Protein AF-A0A0F9L087-F1 (afdb_monomer_lite)

Organism: NCBI:txid412755

Foldseek 3Di:
DVVQQVLVVLLCVLVVFPQDADPQPPDPPDDPPPCSVVPCHGFQGPPFGGWHDPDQQWIWDATPPPHGDTDIGGHSVVVSVVSNVVSVVD

Secondary structure (DSSP, 8-state):
-HHHHHHHHHHHHHHT--PPP------STT---TTGGGSS-SSEETTTEEEEEEETTEEEEEE-SSS-EEEEES-HHHHHHHHHHHHHT-

Radius of gyration: 13.6 Å; chains: 1; bounding box: 28×30×38 Å

Structure (mmCIF, N/CA/C/O backbone):
data_AF-A0A0F9L087-F1
#
_entry.id   AF-A0A0F9L087-F1
#
loop_
_atom_site.group_PDB
_atom_site.id
_atom_site.type_symbol
_atom_site.label_atom_id
_atom_site.label_alt_id
_atom_site.label_comp_id
_atom_site.label_asym_id
_atom_site.label_entity_id
_atom_site.label_seq_id
_atom_site.pdbx_PDB_ins_code
_atom_site.Cartn_x
_atom_site.Cartn_y
_atom_site.Cartn_z
_atom_site.occupancy
_atom_site.B_iso_or_equiv
_atom_site.auth_seq_id
_atom_site.auth_comp_id
_atom_site.auth_asym_id
_atom_site.auth_atom_id
_atom_site.pdbx_PDB_model_num
ATOM 1 N N . MET A 1 1 ? 12.525 -1.694 -9.668 1.00 46.00 1 MET A N 1
ATOM 2 C CA . MET A 1 1 ? 12.166 -3.021 -9.130 1.00 46.00 1 MET A CA 1
ATOM 3 C C . MET A 1 1 ? 12.450 -3.083 -7.633 1.00 46.00 1 MET A C 1
ATOM 5 O O . MET A 1 1 ? 11.545 -3.447 -6.907 1.00 46.00 1 MET A O 1
ATOM 9 N N . GLU A 1 2 ? 13.611 -2.608 -7.166 1.00 52.34 2 GLU A N 1
ATOM 10 C CA . GLU A 1 2 ? 13.945 -2.463 -5.729 1.00 52.34 2 GLU A CA 1
ATOM 11 C C . GLU A 1 2 ? 13.064 -1.425 -4.993 1.00 52.34 2 GLU A C 1
ATOM 13 O O . GLU A 1 2 ? 12.490 -1.707 -3.949 1.00 52.34 2 GLU A O 1
ATOM 18 N N . LYS A 1 3 ? 12.810 -0.265 -5.620 1.00 67.19 3 LYS A N 1
ATOM 19 C CA . LYS A 1 3 ? 12.006 0.840 -5.043 1.00 67.19 3 LYS A CA 1
ATOM 20 C C . LYS A 1 3 ? 10.526 0.533 -4.767 1.00 67.19 3 LYS A C 1
ATOM 22 O O . LYS A 1 3 ? 9.827 1.363 -4.187 1.00 67.19 3 LYS A O 1
ATOM 27 N N . ASP A 1 4 ? 9.991 -0.564 -5.294 1.00 74.81 4 ASP A N 1
ATOM 28 C CA . ASP A 1 4 ? 8.591 -0.947 -5.054 1.00 74.81 4 ASP A CA 1
ATOM 29 C C . ASP A 1 4 ? 8.482 -1.893 -3.858 1.00 74.81 4 ASP A C 1
ATOM 31 O O . ASP A 1 4 ? 7.512 -1.826 -3.109 1.00 74.81 4 ASP A O 1
ATOM 35 N N . GLU A 1 5 ? 9.487 -2.745 -3.657 1.00 80.31 5 GLU A N 1
ATOM 36 C CA . GLU A 1 5 ? 9.560 -3.678 -2.535 1.00 80.31 5 GLU A CA 1
ATOM 37 C C . GLU A 1 5 ? 9.648 -2.941 -1.199 1.00 80.31 5 GLU A C 1
ATOM 39 O O . GLU A 1 5 ? 8.848 -3.200 -0.299 1.00 80.31 5 GLU A O 1
ATOM 44 N N . GLU A 1 6 ? 10.554 -1.966 -1.105 1.00 84.69 6 GLU A N 1
ATOM 45 C CA . GLU A 1 6 ? 10.696 -1.102 0.070 1.00 84.69 6 GLU A CA 1
ATOM 46 C C . GLU A 1 6 ? 9.384 -0.375 0.380 1.00 84.69 6 GLU A C 1
ATOM 48 O O . GLU A 1 6 ? 8.905 -0.405 1.511 1.00 84.69 6 GLU A O 1
ATOM 53 N N . PHE A 1 7 ? 8.737 0.179 -0.649 1.00 87.31 7 PHE A N 1
ATOM 54 C CA . PHE A 1 7 ? 7.456 0.867 -0.515 1.00 87.31 7 PHE A CA 1
ATOM 55 C C . PHE A 1 7 ? 6.350 -0.042 0.039 1.00 87.31 7 PHE A C 1
ATOM 57 O O . PHE A 1 7 ? 5.637 0.341 0.969 1.00 87.31 7 PHE A O 1
ATOM 64 N N . TYR A 1 8 ? 6.194 -1.253 -0.505 1.00 86.94 8 TYR A N 1
ATOM 65 C CA . TYR A 1 8 ? 5.183 -2.188 -0.009 1.00 86.94 8 TYR A CA 1
ATOM 66 C C . TYR A 1 8 ? 5.498 -2.674 1.409 1.00 86.94 8 TYR A C 1
ATOM 68 O O . TYR A 1 8 ? 4.581 -2.780 2.223 1.00 86.94 8 TYR A O 1
ATOM 76 N N . SER A 1 9 ? 6.778 -2.893 1.726 1.00 86.94 9 SER A N 1
ATOM 77 C CA . SER A 1 9 ? 7.242 -3.244 3.072 1.00 86.94 9 SER A CA 1
ATOM 78 C C . SER A 1 9 ? 6.933 -2.140 4.087 1.00 86.94 9 SER A C 1
ATOM 80 O O . SER A 1 9 ? 6.430 -2.415 5.176 1.00 86.94 9 SER A O 1
ATOM 82 N N . GLU A 1 10 ? 7.148 -0.875 3.730 1.00 90.00 10 GLU A N 1
ATOM 83 C CA . GLU A 1 10 ? 6.781 0.257 4.584 1.00 90.00 10 GLU A CA 1
ATOM 84 C C . GLU A 1 10 ? 5.270 0.372 4.779 1.00 90.00 10 GLU A C 1
ATOM 86 O O . GLU A 1 10 ? 4.811 0.503 5.915 1.00 90.00 10 GLU A O 1
ATOM 91 N N . CYS A 1 11 ? 4.481 0.231 3.709 1.00 89.69 11 CYS A N 1
ATOM 92 C CA . CYS A 1 11 ? 3.023 0.180 3.819 1.00 89.69 11 CYS A CA 1
ATOM 93 C C . CYS A 1 11 ? 2.572 -0.954 4.757 1.00 89.69 11 CYS A C 1
ATOM 95 O O . CYS A 1 11 ? 1.671 -0.759 5.571 1.00 89.69 11 CYS A O 1
ATOM 97 N N . ALA A 1 12 ? 3.216 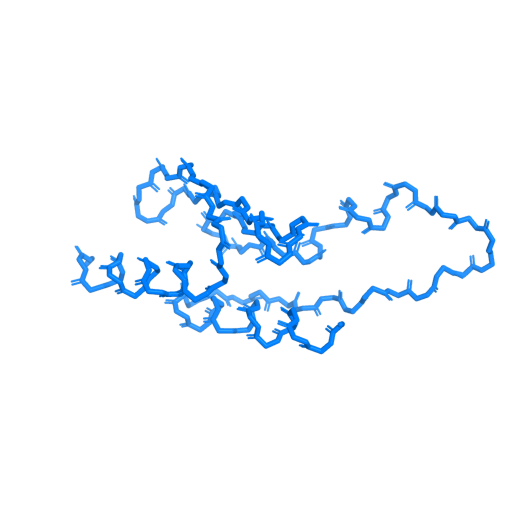-2.124 4.682 1.00 88.69 12 ALA A N 1
ATOM 98 C CA . ALA A 1 12 ? 2.905 -3.281 5.518 1.00 88.69 12 ALA A CA 1
ATOM 99 C C . ALA A 1 12 ? 3.210 -3.012 6.996 1.00 88.69 12 ALA A C 1
ATOM 101 O O . ALA A 1 12 ? 2.390 -3.334 7.853 1.00 88.69 12 ALA A O 1
ATOM 102 N N . LYS A 1 13 ? 4.344 -2.362 7.290 1.00 89.38 13 LYS A N 1
ATOM 103 C CA . LYS A 1 13 ? 4.721 -1.937 8.649 1.00 89.38 13 LYS A CA 1
ATOM 104 C C . LYS A 1 13 ? 3.738 -0.923 9.228 1.00 89.38 13 LYS A C 1
ATOM 106 O O . LYS A 1 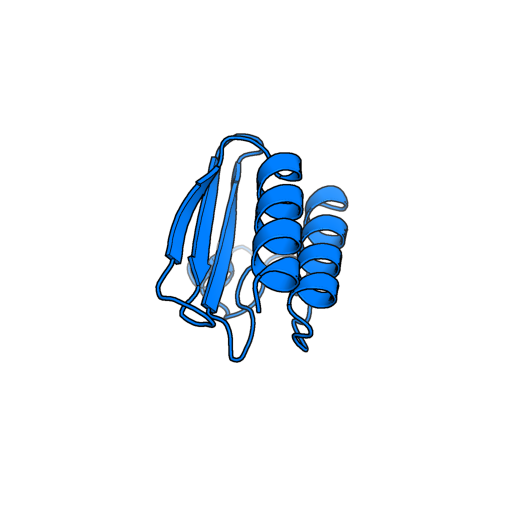13 ? 3.389 -1.020 10.405 1.00 89.38 13 LYS A O 1
ATOM 111 N N . ILE A 1 14 ? 3.289 0.039 8.418 1.00 89.31 14 ILE A N 1
ATOM 112 C CA . ILE A 1 14 ? 2.327 1.052 8.866 1.00 89.31 14 ILE A CA 1
ATOM 113 C C . ILE A 1 14 ? 0.970 0.402 9.134 1.00 89.31 14 ILE A C 1
ATOM 115 O O . ILE A 1 14 ? 0.412 0.623 10.201 1.00 89.31 14 ILE A O 1
ATOM 119 N N . LEU A 1 15 ? 0.483 -0.451 8.231 1.00 86.44 15 LEU A N 1
ATOM 120 C CA . LEU A 1 15 ? -0.799 -1.142 8.390 1.00 86.44 15 LEU A CA 1
ATOM 121 C C . LEU A 1 15 ? -0.748 -2.306 9.398 1.00 86.44 15 LEU A C 1
ATOM 123 O O . LEU A 1 15 ? -1.788 -2.805 9.797 1.00 86.44 15 LEU A O 1
ATOM 127 N N . GLY A 1 16 ? 0.431 -2.780 9.810 1.00 84.75 16 GLY A N 1
ATOM 128 C CA . GLY A 1 16 ? 0.543 -3.988 10.641 1.00 84.75 16 GLY A CA 1
ATOM 129 C C . GLY A 1 16 ? 0.072 -5.256 9.914 1.00 84.75 16 GLY A C 1
ATOM 130 O O . GLY A 1 16 ? -0.507 -6.149 10.524 1.00 84.75 16 GLY A O 1
ATOM 131 N N . SER A 1 17 ? 0.275 -5.318 8.596 1.00 83.00 17 SER A N 1
ATOM 132 C CA . SER A 1 17 ? -0.175 -6.416 7.736 1.00 83.00 17 SER A CA 1
ATOM 133 C C . SER A 1 17 ? 0.973 -7.375 7.417 1.00 83.00 17 SER A C 1
ATOM 135 O O . SER A 1 17 ? 2.055 -6.935 7.044 1.00 83.00 17 SER A O 1
ATOM 137 N N . ASP A 1 18 ? 0.691 -8.682 7.368 1.00 77.19 18 ASP A N 1
ATOM 138 C CA . ASP A 1 18 ? 1.631 -9.735 6.923 1.00 77.19 18 ASP A CA 1
ATOM 139 C C . ASP A 1 18 ? 1.824 -9.772 5.393 1.00 77.19 18 ASP A C 1
ATOM 141 O O . ASP A 1 18 ? 1.893 -10.833 4.762 1.00 77.19 18 ASP A O 1
ATOM 145 N N . GLN A 1 19 ? 1.835 -8.607 4.744 1.00 79.19 19 GLN A N 1
ATOM 146 C CA . GLN A 1 19 ? 1.974 -8.544 3.297 1.00 79.19 19 GLN A CA 1
ATOM 147 C C . GLN A 1 19 ? 3.354 -9.076 2.893 1.00 79.19 19 GLN A C 1
ATOM 149 O O . GLN A 1 19 ? 4.387 -8.554 3.297 1.00 79.19 19 GLN A O 1
ATOM 154 N N . LYS A 1 20 ? 3.364 -10.129 2.071 1.00 70.06 20 LYS A N 1
ATOM 155 C CA . LYS A 1 20 ? 4.588 -10.677 1.481 1.00 70.06 20 L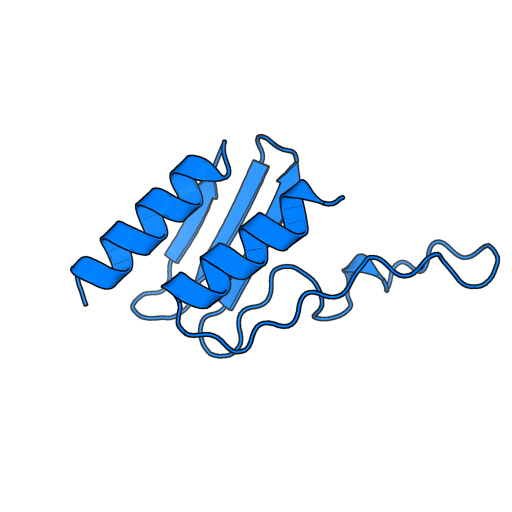YS A CA 1
ATOM 156 C C . LYS A 1 20 ? 4.788 -10.068 0.104 1.00 70.06 20 LYS A C 1
ATOM 158 O O . LYS A 1 20 ? 3.931 -10.233 -0.771 1.00 70.06 20 LYS A O 1
ATOM 163 N N . PHE A 1 21 ? 5.899 -9.358 -0.084 1.00 70.38 21 PHE A N 1
ATOM 164 C CA . PHE A 1 21 ? 6.322 -8.936 -1.413 1.00 70.38 21 PHE A CA 1
ATOM 165 C C . PHE A 1 21 ? 6.586 -10.178 -2.264 1.00 70.38 21 PHE A C 1
ATOM 167 O O . PHE A 1 21 ? 7.260 -11.112 -1.828 1.00 70.38 21 PHE A O 1
ATOM 174 N N . ILE A 1 22 ? 6.006 -10.210 -3.461 1.00 67.12 22 ILE A N 1
ATOM 175 C CA . ILE A 1 22 ? 6.240 -11.289 -4.413 1.00 67.12 22 ILE A CA 1
ATOM 176 C C . ILE A 1 22 ? 7.056 -10.667 -5.543 1.00 67.12 22 ILE A C 1
ATOM 178 O O . ILE A 1 22 ? 6.484 -9.940 -6.363 1.00 67.12 22 ILE A O 1
ATOM 182 N N . PRO A 1 23 ? 8.381 -10.906 -5.606 1.00 62.06 23 PRO A N 1
ATOM 183 C CA . PRO A 1 23 ? 9.181 -10.390 -6.704 1.00 62.06 23 PRO A CA 1
ATOM 184 C C . PRO A 1 23 ? 8.569 -10.888 -8.008 1.00 62.06 23 PRO A C 1
ATOM 186 O O . PRO A 1 23 ? 8.110 -12.028 -8.093 1.00 62.06 23 PRO A O 1
ATOM 189 N N . ASN A 1 24 ? 8.503 -10.016 -9.014 1.00 57.22 24 ASN A N 1
ATOM 190 C CA . ASN A 1 24 ? 7.934 -10.367 -10.309 1.00 57.22 24 ASN A CA 1
ATOM 191 C C . ASN A 1 24 ? 8.770 -11.512 -10.902 1.00 57.22 24 ASN A C 1
ATOM 193 O O . ASN A 1 24 ? 9.855 -11.278 -11.432 1.00 57.22 24 ASN A O 1
ATOM 197 N N . ILE A 1 25 ? 8.304 -12.752 -10.736 1.00 54.78 25 ILE A N 1
ATOM 198 C CA . ILE A 1 25 ? 9.046 -13.940 -11.148 1.00 54.78 25 ILE A CA 1
ATOM 199 C C . ILE A 1 25 ? 9.205 -13.858 -12.671 1.00 54.78 25 ILE A C 1
ATOM 201 O O . ILE A 1 25 ? 8.194 -13.736 -13.378 1.00 54.78 25 ILE A O 1
ATOM 205 N N . PRO A 1 26 ? 10.439 -13.916 -13.209 1.00 45.88 26 PRO A N 1
ATOM 206 C CA . PRO A 1 26 ? 10.647 -13.963 -14.642 1.00 45.88 26 PRO A CA 1
ATOM 207 C C . PRO A 1 26 ? 9.861 -15.132 -15.224 1.00 45.88 26 PRO A C 1
ATOM 209 O O . PRO A 1 26 ? 9.996 -16.280 -14.803 1.00 45.88 26 PRO A O 1
ATOM 212 N N . LYS A 1 27 ? 9.004 -14.800 -16.189 1.00 50.22 27 LYS A N 1
ATOM 213 C CA . LYS A 1 27 ? 8.170 -15.710 -16.975 1.00 50.22 27 LYS A CA 1
ATOM 214 C C . LYS A 1 27 ? 8.955 -16.981 -17.301 1.00 50.22 27 LYS A C 1
ATOM 216 O O . LYS A 1 27 ? 9.887 -16.932 -18.102 1.00 50.22 27 LYS A O 1
ATOM 221 N N . ALA A 1 28 ? 8.557 -18.122 -16.747 1.00 42.69 28 ALA A N 1
ATOM 222 C CA . ALA A 1 28 ? 9.019 -19.402 -17.260 1.00 42.69 28 ALA A CA 1
ATOM 223 C C . ALA A 1 28 ? 8.602 -19.485 -18.744 1.00 42.69 28 ALA A C 1
ATOM 225 O O . ALA A 1 28 ? 7.421 -19.602 -19.058 1.00 42.69 28 ALA A O 1
ATOM 226 N N . ARG A 1 29 ? 9.578 -19.310 -19.647 1.00 45.91 29 ARG A N 1
ATOM 227 C CA . ARG A 1 29 ? 9.500 -19.433 -21.116 1.00 45.91 29 ARG A CA 1
ATOM 228 C C . ARG A 1 29 ? 8.280 -18.773 -21.785 1.00 45.91 29 ARG A C 1
ATOM 230 O O . ARG A 1 29 ? 7.249 -19.391 -22.031 1.00 45.91 29 ARG A O 1
ATOM 237 N N . GLY A 1 30 ? 8.448 -17.517 -22.198 1.00 47.47 30 GLY A N 1
ATOM 238 C CA . GLY A 1 30 ? 7.769 -16.967 -23.385 1.00 47.47 30 GLY A CA 1
ATOM 239 C C . GLY A 1 30 ? 6.287 -16.604 -23.266 1.00 47.47 30 GLY A C 1
ATOM 240 O O . GLY A 1 30 ? 5.763 -15.940 -24.155 1.00 47.47 30 GLY A O 1
ATOM 241 N N . ARG A 1 31 ? 5.592 -16.940 -22.176 1.00 48.41 31 ARG A N 1
ATOM 242 C CA . ARG A 1 31 ? 4.234 -16.434 -21.948 1.00 48.41 31 ARG A CA 1
ATOM 243 C C . ARG A 1 31 ? 4.290 -15.272 -20.974 1.00 48.41 31 ARG A C 1
ATOM 245 O O . ARG A 1 31 ? 4.549 -15.446 -19.788 1.00 48.41 31 ARG A O 1
ATOM 252 N N . SER A 1 32 ? 4.010 -14.071 -21.481 1.00 49.47 32 SER A N 1
ATOM 253 C CA . SER A 1 32 ? 3.491 -12.969 -20.668 1.00 49.47 32 SER A CA 1
ATOM 254 C C . SER A 1 32 ? 2.178 -13.459 -20.061 1.00 49.47 32 SER A C 1
ATOM 256 O O . SER A 1 32 ? 1.103 -13.277 -20.630 1.00 49.47 32 SER A O 1
ATOM 258 N N . GLY A 1 33 ? 2.269 -14.216 -18.969 1.00 47.75 33 GLY A N 1
ATOM 259 C CA . GLY A 1 33 ? 1.111 -14.736 -18.281 1.00 47.75 33 GLY A CA 1
ATOM 260 C C . GLY A 1 33 ? 0.317 -13.531 -17.833 1.00 47.75 33 GLY A C 1
ATOM 261 O O . GLY A 1 33 ? 0.718 -12.845 -16.899 1.00 47.75 33 GLY A O 1
ATOM 262 N N . ARG A 1 34 ? -0.826 -13.288 -18.482 1.00 49.56 34 ARG A N 1
ATOM 263 C CA . ARG A 1 34 ? -1.811 -12.279 -18.067 1.00 49.56 34 ARG A CA 1
ATOM 264 C C . ARG A 1 34 ? -2.199 -12.431 -16.579 1.00 49.56 34 ARG A C 1
ATOM 266 O O . ARG A 1 34 ? -2.872 -11.570 -16.030 1.00 49.56 34 ARG A O 1
ATOM 273 N N . TRP A 1 35 ? -1.804 -13.537 -15.953 1.00 46.62 35 TRP A N 1
ATOM 274 C CA . TRP A 1 35 ? -2.041 -13.934 -14.575 1.00 46.62 35 TRP A CA 1
ATOM 275 C C . TRP A 1 35 ? -0.940 -13.538 -13.584 1.00 46.62 35 TRP A C 1
ATOM 277 O O . TRP A 1 35 ? -1.230 -13.505 -12.399 1.00 46.62 35 TRP A O 1
ATOM 287 N N . GLY A 1 36 ? 0.280 -13.202 -14.023 1.00 47.88 36 GLY A N 1
ATOM 288 C CA . GLY A 1 36 ? 1.358 -12.740 -13.130 1.00 47.88 36 GLY A CA 1
ATOM 289 C C . GLY A 1 36 ? 0.982 -11.478 -12.335 1.00 47.88 36 GLY A C 1
ATOM 290 O O . GLY A 1 36 ? 1.050 -11.509 -11.113 1.00 47.88 36 GLY A O 1
ATOM 291 N N . PRO A 1 37 ? 0.435 -10.429 -12.985 1.00 50.59 37 PRO A N 1
ATOM 292 C CA . PRO A 1 37 ? -0.105 -9.248 -12.300 1.00 50.59 37 PRO A CA 1
ATOM 293 C C . PRO A 1 37 ? -1.460 -9.489 -11.608 1.00 50.59 37 PRO A C 1
ATOM 295 O O . PRO A 1 37 ? -2.013 -8.575 -11.005 1.00 50.59 37 PRO A O 1
ATOM 298 N N . ARG A 1 38 ? -2.049 -10.686 -11.763 1.00 51.59 38 ARG A N 1
ATOM 299 C CA . ARG A 1 38 ? -3.314 -11.093 -11.123 1.00 51.59 38 ARG A CA 1
ATOM 300 C C . ARG A 1 38 ? -3.107 -12.068 -9.968 1.00 51.59 38 ARG A C 1
ATOM 302 O O . ARG A 1 38 ? -4.083 -12.417 -9.307 1.00 51.59 38 ARG A O 1
ATOM 309 N N . GLN A 1 39 ? -1.875 -12.516 -9.721 1.00 53.91 39 GLN A N 1
ATOM 310 C CA . GLN A 1 39 ? -1.546 -13.133 -8.446 1.00 53.91 39 GLN A CA 1
ATOM 311 C C . GLN A 1 39 ? -1.842 -12.100 -7.352 1.00 53.91 39 GLN A C 1
ATOM 313 O O . GLN A 1 39 ? -1.645 -10.907 -7.582 1.00 53.91 39 GLN A O 1
ATOM 318 N N . PRO A 1 40 ? -2.282 -12.506 -6.154 1.00 54.34 40 PRO A N 1
ATOM 319 C CA . PRO A 1 40 ? -2.471 -11.587 -5.028 1.00 54.34 40 PRO A CA 1
ATOM 320 C C . PRO A 1 40 ? -1.155 -10.929 -4.544 1.00 54.34 40 PRO A C 1
ATOM 322 O O . PRO A 1 40 ? -1.137 -10.322 -3.478 1.00 54.34 40 PRO A O 1
ATOM 325 N N . GLY A 1 41 ? -0.067 -11.057 -5.311 1.00 58.94 41 GLY A N 1
ATOM 326 C CA . GLY A 1 41 ? 1.270 -10.559 -5.042 1.00 58.94 41 GLY A CA 1
ATOM 327 C C . GLY A 1 41 ? 1.510 -9.184 -5.638 1.00 58.94 41 GLY A C 1
ATOM 328 O O . GLY A 1 41 ? 1.409 -9.001 -6.849 1.00 58.94 41 GLY A O 1
ATOM 329 N N . ASN A 1 42 ? 1.907 -8.285 -4.740 1.00 67.88 42 ASN A N 1
ATOM 330 C CA . ASN A 1 42 ? 2.187 -6.857 -4.889 1.00 67.88 42 ASN A CA 1
ATOM 331 C C . ASN A 1 42 ? 0.936 -5.991 -4.809 1.00 67.88 42 ASN A C 1
ATOM 333 O O . ASN A 1 42 ? 0.123 -5.894 -5.728 1.00 67.88 42 ASN A O 1
ATOM 337 N N . GLY A 1 43 ? 0.796 -5.366 -3.643 1.00 7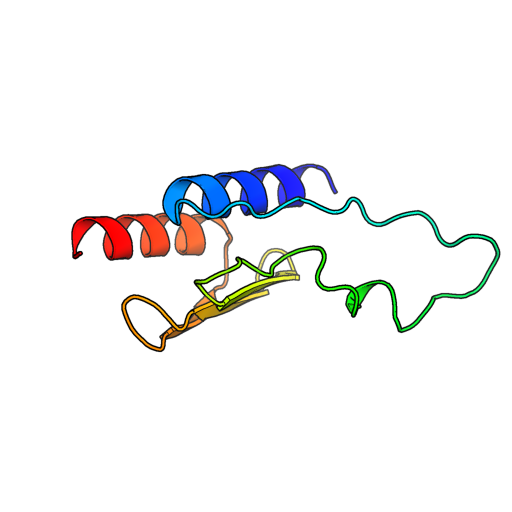5.06 43 GLY A N 1
ATOM 338 C CA . GLY A 1 43 ? -0.250 -4.400 -3.403 1.00 75.06 43 GLY A CA 1
ATOM 339 C C . GLY A 1 43 ? -1.548 -4.942 -2.836 1.00 75.06 43 GLY A C 1
ATOM 340 O O . GLY A 1 43 ? -2.549 -4.243 -2.900 1.00 75.06 43 GLY A O 1
ATOM 341 N N . ARG A 1 44 ? -1.582 -6.161 -2.291 1.00 85.81 44 ARG A N 1
ATOM 342 C CA . ARG A 1 44 ? -2.700 -6.643 -1.470 1.00 85.81 44 ARG A CA 1
ATOM 343 C C . ARG A 1 44 ? -2.240 -6.776 -0.026 1.00 85.81 44 ARG A C 1
ATOM 345 O O . ARG A 1 44 ? -1.272 -7.477 0.237 1.00 85.81 44 ARG A O 1
ATOM 352 N N . PHE A 1 45 ? -2.961 -6.130 0.879 1.00 86.31 45 PHE A N 1
ATOM 353 C CA . PHE A 1 45 ? -2.700 -6.099 2.313 1.00 86.31 45 PHE A CA 1
ATOM 354 C C . PHE A 1 45 ? -3.816 -6.886 3.006 1.00 86.31 45 PHE A C 1
ATOM 356 O O . PHE A 1 45 ? -4.953 -6.401 3.060 1.00 86.31 45 PHE A O 1
ATOM 363 N N . PRO A 1 46 ? -3.558 -8.139 3.433 1.00 84.00 46 PRO A N 1
ATOM 364 C CA . PRO A 1 46 ? -4.544 -8.960 4.130 1.00 84.00 46 PRO A CA 1
ATOM 365 C C . PRO A 1 46 ? -5.229 -8.204 5.272 1.00 84.00 46 PRO A C 1
ATOM 367 O O . PRO A 1 46 ? -4.572 -7.554 6.071 1.00 84.00 46 PRO A O 1
ATOM 370 N N . GLY A 1 47 ? -6.561 -8.259 5.330 1.00 84.44 47 GLY A N 1
ATOM 371 C CA . GLY A 1 47 ? -7.350 -7.558 6.352 1.00 84.44 47 GLY A CA 1
ATOM 372 C C . GLY A 1 47 ? -7.592 -6.066 6.095 1.00 84.44 47 GLY A C 1
ATOM 373 O O . GLY A 1 47 ? -8.557 -5.538 6.640 1.00 84.44 47 GLY A O 1
ATOM 374 N N . PHE A 1 48 ? -6.806 -5.424 5.221 1.00 87.50 48 PHE A N 1
ATOM 375 C CA . PHE A 1 48 ? -6.897 -3.987 4.940 1.00 87.50 48 PHE A CA 1
ATOM 376 C C . PHE A 1 48 ? -7.405 -3.670 3.539 1.00 87.50 48 PHE A C 1
ATOM 378 O O . PHE A 1 48 ? -8.265 -2.816 3.405 1.00 87.50 48 PHE A O 1
ATOM 385 N N . GLY A 1 49 ? -6.930 -4.340 2.486 1.00 88.69 49 GLY A N 1
ATOM 386 C CA . GLY A 1 49 ? -7.350 -4.040 1.112 1.00 88.69 49 GLY A CA 1
ATOM 387 C C . GLY A 1 49 ? -6.211 -4.132 0.103 1.00 88.69 49 GLY A C 1
ATOM 388 O O . GLY A 1 49 ? -5.461 -5.110 0.090 1.00 88.69 49 GLY A O 1
ATOM 389 N N . THR A 1 50 ? -6.096 -3.142 -0.783 1.00 89.88 50 THR A N 1
ATOM 390 C CA . THR A 1 50 ? -5.065 -3.090 -1.824 1.00 89.88 50 THR A CA 1
ATOM 391 C C . THR A 1 50 ? -4.449 -1.702 -2.008 1.00 89.88 50 THR A C 1
ATOM 393 O O . THR A 1 50 ? -5.163 -0.709 -2.025 1.00 89.88 50 THR A O 1
ATOM 396 N N . ILE A 1 51 ? -3.137 -1.643 -2.238 1.00 89.44 51 ILE A N 1
ATOM 397 C CA . ILE A 1 51 ? -2.387 -0.457 -2.675 1.00 89.44 51 ILE A CA 1
ATOM 398 C C . ILE A 1 51 ? -1.585 -0.872 -3.906 1.00 89.44 51 ILE A C 1
ATOM 400 O O . ILE A 1 51 ? -0.692 -1.690 -3.782 1.00 89.44 51 ILE A O 1
ATOM 404 N N . ARG A 1 52 ? -1.886 -0.369 -5.099 1.00 87.19 52 ARG A N 1
ATOM 405 C CA . ARG A 1 52 ? -1.253 -0.784 -6.359 1.00 87.19 52 ARG A CA 1
ATOM 406 C C . ARG A 1 52 ? -0.499 0.373 -6.991 1.00 87.19 52 ARG A C 1
ATOM 408 O O . ARG A 1 52 ? -1.098 1.397 -7.304 1.00 87.19 52 ARG A O 1
ATOM 415 N N . VAL A 1 53 ? 0.791 0.178 -7.235 1.00 85.31 53 VAL A N 1
ATOM 416 C CA . VAL A 1 53 ? 1.619 1.110 -8.010 1.00 85.31 53 VAL A CA 1
ATOM 417 C C . VAL A 1 53 ? 1.487 0.766 -9.496 1.00 85.31 53 VAL A C 1
ATOM 419 O O . VAL A 1 53 ? 1.891 -0.316 -9.918 1.00 85.31 53 VAL A O 1
ATOM 422 N N . PHE A 1 54 ? 0.905 1.669 -10.286 1.00 82.50 54 PHE A N 1
ATOM 423 C CA . PHE A 1 54 ? 0.833 1.544 -11.748 1.00 82.50 54 PHE A CA 1
ATOM 424 C C . PHE A 1 54 ? 1.979 2.289 -12.439 1.00 82.50 54 PHE A C 1
ATOM 426 O O . PHE A 1 54 ? 2.497 1.826 -13.453 1.00 82.50 54 PHE A O 1
ATOM 433 N N . SER A 1 55 ? 2.374 3.436 -11.887 1.00 81.62 55 SER A N 1
ATOM 434 C CA . SER A 1 55 ? 3.566 4.195 -12.268 1.00 81.62 55 SER A CA 1
ATOM 435 C C . SER A 1 55 ? 4.062 5.007 -11.069 1.00 81.62 55 SER A C 1
ATOM 437 O O . SER A 1 55 ? 3.349 5.133 -10.072 1.00 81.62 55 SER A O 1
ATOM 439 N N . ASP A 1 56 ? 5.250 5.607 -11.169 1.00 82.06 56 ASP A N 1
ATOM 440 C CA . ASP A 1 56 ? 5.804 6.462 -10.104 1.00 82.06 56 ASP A CA 1
ATOM 441 C C . ASP A 1 56 ? 4.880 7.631 -9.723 1.00 82.06 56 ASP A C 1
ATOM 443 O O . ASP A 1 56 ? 4.948 8.128 -8.602 1.00 82.06 56 ASP A O 1
ATOM 447 N N . ARG A 1 57 ? 3.995 8.040 -10.644 1.00 87.69 57 ARG A N 1
ATOM 448 C CA . ARG A 1 57 ? 3.009 9.111 -10.452 1.00 87.69 57 ARG A CA 1
ATOM 449 C C . ARG A 1 57 ? 1.561 8.631 -10.437 1.00 87.69 57 ARG A C 1
ATOM 451 O O . ARG A 1 57 ? 0.643 9.427 -10.612 1.00 87.69 57 ARG A O 1
ATOM 458 N N . HIS A 1 58 ? 1.340 7.329 -10.309 1.00 86.50 58 HIS A N 1
ATOM 459 C CA . HIS A 1 58 ? -0.003 6.775 -10.313 1.00 86.50 58 HIS A CA 1
ATOM 460 C C . HIS A 1 58 ? -0.075 5.557 -9.401 1.00 86.50 58 HIS A C 1
ATOM 462 O O . HIS A 1 58 ? 0.234 4.428 -9.796 1.00 86.50 58 HIS A O 1
ATOM 468 N N . ILE A 1 59 ? -0.494 5.801 -8.163 1.00 90.56 59 ILE A N 1
ATOM 469 C CA . ILE A 1 59 ? -0.730 4.771 -7.156 1.00 90.56 59 ILE A CA 1
ATOM 470 C C . ILE A 1 59 ? -2.215 4.762 -6.810 1.00 90.56 59 ILE A C 1
ATOM 472 O O . ILE A 1 59 ? -2.788 5.796 -6.485 1.00 90.56 59 ILE A O 1
ATOM 476 N N . HIS A 1 60 ? -2.845 3.594 -6.868 1.00 90.69 60 HIS A N 1
ATOM 477 C CA . HIS A 1 60 ? -4.221 3.393 -6.425 1.00 90.69 60 HIS A CA 1
ATOM 478 C C . HIS A 1 60 ? -4.240 2.755 -5.045 1.00 90.69 60 HIS A C 1
ATOM 480 O O . HIS A 1 60 ? -3.641 1.706 -4.840 1.00 90.69 60 HIS A O 1
ATOM 486 N N . MET A 1 61 ? -4.993 3.338 -4.128 1.00 90.94 61 MET A N 1
ATOM 487 C CA . MET A 1 61 ? -5.262 2.808 -2.802 1.00 90.94 61 MET A CA 1
ATOM 488 C C . MET A 1 61 ? -6.755 2.509 -2.682 1.00 90.94 61 MET A C 1
ATOM 490 O O . MET A 1 61 ? -7.591 3.346 -3.007 1.00 90.94 61 MET A O 1
ATOM 494 N N . ALA A 1 62 ? -7.074 1.309 -2.218 1.00 91.00 62 ALA A N 1
ATOM 495 C CA . ALA A 1 62 ? -8.412 0.873 -1.857 1.00 91.00 62 ALA A CA 1
ATOM 496 C C . ALA A 1 62 ? -8.306 0.085 -0.546 1.00 91.00 62 ALA A C 1
ATOM 498 O O . ALA A 1 62 ? -7.956 -1.098 -0.566 1.00 91.00 62 ALA A O 1
ATOM 499 N N . LEU A 1 63 ? -8.530 0.756 0.580 1.00 91.06 63 LEU A N 1
ATOM 500 C CA . LEU A 1 63 ? -8.555 0.170 1.917 1.00 91.06 63 LEU A CA 1
ATOM 501 C C . LEU A 1 63 ? -10.003 0.042 2.392 1.00 91.06 63 LEU A C 1
ATOM 503 O O . LEU A 1 63 ? -10.847 0.863 2.056 1.00 91.06 63 LEU A O 1
ATOM 507 N N . ASN A 1 64 ? -10.269 -0.992 3.177 1.00 88.19 64 ASN A N 1
ATOM 508 C CA . ASN A 1 64 ? -11.567 -1.317 3.756 1.00 88.19 64 ASN A CA 1
ATOM 509 C C . ASN A 1 64 ? -11.571 -1.144 5.288 1.00 88.19 64 ASN A C 1
ATOM 511 O O . ASN A 1 64 ? -12.601 -1.365 5.920 1.00 88.19 64 ASN A O 1
ATOM 515 N N . LYS A 1 65 ? -10.411 -0.851 5.892 1.00 81.19 65 LYS A N 1
ATOM 516 C CA . LYS A 1 65 ? -10.217 -0.620 7.330 1.00 81.19 65 LYS A CA 1
ATOM 517 C C . LYS A 1 65 ? -9.168 0.480 7.543 1.00 81.19 65 LYS A C 1
ATOM 519 O O . LYS A 1 65 ? -8.185 0.470 6.792 1.00 81.19 65 LYS A O 1
ATOM 524 N N . PRO A 1 66 ? -9.340 1.376 8.534 1.00 72.50 66 PRO A N 1
ATOM 525 C CA . PRO A 1 66 ? -10.489 1.507 9.445 1.00 72.50 66 PRO A CA 1
ATOM 526 C C . PRO A 1 66 ? -11.772 1.980 8.743 1.00 72.50 66 PRO A C 1
ATOM 528 O O . PRO A 1 66 ? -12.865 1.580 9.132 1.00 72.50 66 PRO A O 1
ATOM 531 N N . GLU A 1 67 ? -11.640 2.722 7.642 1.00 79.88 67 GLU A N 1
ATOM 532 C CA . GLU A 1 67 ? -12.745 3.166 6.789 1.00 79.88 67 GLU A CA 1
ATOM 533 C C . GLU A 1 67 ? -12.579 2.667 5.345 1.00 79.88 67 GLU A C 1
ATOM 535 O O . GLU A 1 67 ? -11.486 2.283 4.915 1.00 79.88 67 GLU A O 1
ATOM 540 N N . ASN A 1 68 ? -13.672 2.689 4.574 1.00 85.69 68 ASN A N 1
ATOM 541 C CA . ASN A 1 68 ? -13.639 2.410 3.139 1.00 85.69 68 ASN A CA 1
ATOM 542 C C . ASN A 1 68 ? -13.022 3.598 2.388 1.00 85.69 68 ASN A C 1
ATOM 544 O O . ASN A 1 68 ? -13.713 4.550 2.026 1.00 85.69 68 ASN A O 1
ATOM 548 N N . ILE A 1 69 ? -11.719 3.527 2.135 1.00 90.00 69 ILE A N 1
ATOM 549 C CA . ILE A 1 69 ? -10.937 4.584 1.500 1.00 90.00 69 ILE A CA 1
ATOM 550 C C . ILE A 1 69 ? -10.531 4.140 0.106 1.00 90.00 69 ILE A C 1
ATOM 552 O O . ILE A 1 69 ? -9.758 3.200 -0.059 1.00 90.00 69 ILE A O 1
ATOM 556 N N . ILE A 1 70 ? -10.996 4.869 -0.906 1.00 92.69 70 ILE A N 1
ATOM 557 C CA . ILE A 1 70 ? -10.592 4.684 -2.300 1.00 92.69 70 ILE A CA 1
ATOM 558 C C . ILE A 1 70 ? -9.975 5.995 -2.780 1.00 92.69 70 ILE A C 1
ATOM 560 O O . ILE A 1 70 ? -10.670 7.001 -2.906 1.00 92.69 70 ILE A O 1
ATOM 564 N N . LYS A 1 71 ? -8.661 6.002 -3.024 1.00 92.88 71 LYS A N 1
ATOM 565 C CA . LYS A 1 71 ? -7.917 7.215 -3.385 1.00 92.88 71 LYS A CA 1
ATOM 566 C C . LYS A 1 71 ? -6.776 6.917 -4.347 1.00 92.88 71 LYS A C 1
ATOM 568 O O . LYS A 1 71 ? -6.200 5.832 -4.346 1.00 92.88 71 LYS A O 1
ATOM 573 N N . THR A 1 72 ? -6.435 7.902 -5.165 1.00 92.88 72 THR A N 1
ATOM 574 C CA . THR A 1 72 ? -5.285 7.849 -6.068 1.00 92.88 72 THR A CA 1
ATOM 575 C C . THR A 1 72 ? -4.238 8.870 -5.651 1.00 92.88 72 THR A C 1
ATOM 577 O O . THR A 1 72 ? -4.589 9.974 -5.239 1.00 92.88 72 THR A O 1
ATOM 580 N N . PHE A 1 73 ? -2.966 8.519 -5.798 1.00 93.31 73 PHE A N 1
ATO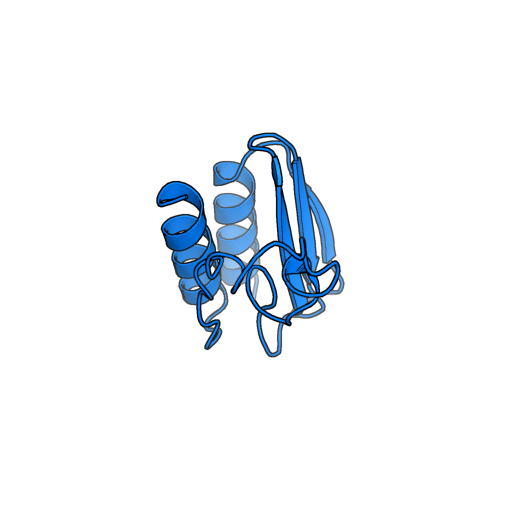M 581 C CA . PHE A 1 73 ? -1.831 9.360 -5.435 1.00 93.31 73 PHE A CA 1
ATOM 582 C C . PHE A 1 73 ? -0.866 9.514 -6.611 1.00 93.31 73 PHE A C 1
ATOM 584 O O . PHE A 1 73 ? -0.715 8.612 -7.438 1.00 93.31 73 PHE A O 1
ATOM 591 N N . ASP A 1 74 ? -0.204 10.66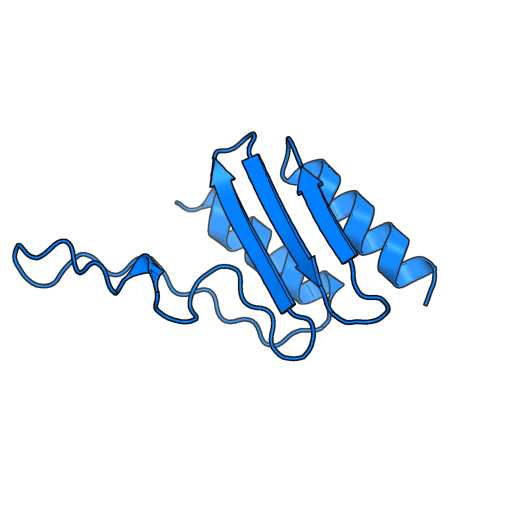5 -6.649 1.00 92.81 74 ASP A N 1
ATOM 592 C CA . ASP A 1 74 ? 0.802 11.068 -7.633 1.00 92.81 74 ASP A CA 1
ATOM 593 C C . ASP A 1 74 ? 2.248 10.846 -7.153 1.00 92.81 74 ASP A C 1
ATOM 595 O O . ASP A 1 74 ? 3.189 11.152 -7.880 1.00 92.81 74 ASP A O 1
ATOM 599 N N . SER A 1 75 ? 2.435 10.327 -5.936 1.00 92.06 75 SER A N 1
ATOM 600 C CA . SER A 1 75 ? 3.731 9.924 -5.385 1.00 92.06 75 SER A CA 1
ATOM 601 C C . SER A 1 75 ? 3.550 8.885 -4.277 1.00 92.06 75 SER A C 1
ATOM 603 O O . SER A 1 75 ? 2.547 8.886 -3.559 1.00 92.06 75 SER A O 1
ATOM 605 N N . LYS A 1 76 ? 4.546 8.008 -4.123 1.00 90.38 76 LYS A N 1
ATOM 606 C CA . LYS A 1 76 ? 4.631 7.020 -3.037 1.00 90.38 76 LYS A CA 1
ATOM 607 C C . LYS A 1 76 ? 4.775 7.674 -1.664 1.00 90.38 76 LYS A C 1
ATOM 609 O O . LYS A 1 76 ? 4.234 7.165 -0.691 1.00 90.38 76 LYS A O 1
ATOM 614 N N . GLU A 1 77 ? 5.454 8.812 -1.587 1.00 91.75 77 GLU A N 1
ATOM 615 C CA . GLU A 1 77 ? 5.669 9.539 -0.329 1.00 91.75 77 GLU A CA 1
ATOM 616 C C . GLU A 1 77 ? 4.335 9.980 0.279 1.00 91.75 77 GLU A C 1
ATOM 618 O O . GLU A 1 77 ? 4.052 9.677 1.435 1.00 91.75 77 GLU A O 1
ATOM 623 N N . LYS A 1 78 ? 3.446 10.554 -0.543 1.00 92.50 78 LYS A N 1
ATOM 624 C CA . LYS A 1 78 ? 2.101 10.962 -0.111 1.00 92.50 78 LYS A CA 1
ATOM 625 C C . LYS A 1 78 ? 1.240 9.792 0.358 1.00 92.50 78 LYS A C 1
ATOM 627 O O . LYS A 1 78 ? 0.381 9.965 1.215 1.00 92.50 78 LYS A O 1
ATOM 632 N N . VAL A 1 79 ? 1.447 8.600 -0.209 1.00 92.12 79 VAL A N 1
ATOM 633 C CA . VAL A 1 79 ? 0.772 7.382 0.262 1.00 92.12 79 VAL A CA 1
ATOM 634 C C . VAL A 1 79 ? 1.220 7.056 1.683 1.00 92.12 79 VAL A C 1
ATOM 636 O O . VAL A 1 79 ? 0.382 6.794 2.539 1.00 92.12 79 VAL A O 1
ATOM 639 N N . LEU A 1 80 ? 2.527 7.088 1.941 1.00 92.44 80 LEU A N 1
ATOM 640 C CA . LEU A 1 80 ? 3.089 6.779 3.254 1.00 92.44 80 LEU A CA 1
ATOM 641 C C . LEU A 1 80 ? 2.695 7.818 4.307 1.00 92.44 80 LEU A C 1
ATOM 643 O O . LEU A 1 80 ? 2.369 7.438 5.429 1.00 92.44 80 LEU A O 1
ATOM 647 N N . GLU A 1 81 ? 2.697 9.105 3.957 1.00 93.25 81 GLU A N 1
ATOM 648 C CA . GLU A 1 81 ? 2.201 10.184 4.822 1.00 93.25 81 GLU A CA 1
ATOM 649 C C . GLU A 1 81 ? 0.735 9.957 5.192 1.00 93.25 81 GLU A C 1
ATOM 651 O O . GLU A 1 81 ? 0.402 9.889 6.373 1.00 93.25 81 GLU A O 1
ATOM 656 N N . PHE A 1 82 ? -0.116 9.708 4.194 1.00 92.44 82 PHE A N 1
ATOM 657 C CA . PHE A 1 82 ? -1.537 9.454 4.414 1.00 92.44 82 PHE A CA 1
ATOM 658 C C . PHE A 1 82 ? -1.789 8.222 5.297 1.00 92.44 82 PHE A C 1
ATOM 660 O O . PHE A 1 82 ? -2.634 8.260 6.186 1.00 92.44 82 PHE A O 1
ATOM 667 N N . LEU A 1 83 ? -1.045 7.128 5.096 1.00 90.50 83 LEU A N 1
ATOM 668 C CA . LEU A 1 83 ? -1.160 5.934 5.941 1.00 90.50 83 LEU A CA 1
ATOM 669 C C . LEU A 1 83 ? -0.739 6.198 7.395 1.00 90.50 83 LEU A C 1
ATOM 671 O O . LEU A 1 83 ? -1.313 5.613 8.312 1.00 90.50 83 LEU A O 1
ATOM 675 N N . LYS A 1 84 ? 0.262 7.057 7.623 1.00 91.00 84 LYS A N 1
ATOM 676 C CA . LYS A 1 84 ? 0.685 7.449 8.977 1.00 91.00 84 LYS A CA 1
ATOM 677 C C . LYS A 1 84 ? -0.373 8.312 9.660 1.00 91.00 84 LYS A C 1
ATOM 679 O O . LYS A 1 84 ? -0.675 8.075 10.824 1.00 91.00 84 LYS A O 1
ATOM 684 N N . GLU A 1 85 ? -0.948 9.274 8.940 1.00 90.44 85 GLU A N 1
ATOM 685 C CA . GLU A 1 85 ? -2.054 10.101 9.439 1.00 90.44 85 GLU A CA 1
ATOM 686 C C . GLU A 1 85 ? -3.267 9.245 9.807 1.00 90.44 85 GLU A C 1
ATOM 688 O O . GLU A 1 85 ? -3.822 9.401 10.889 1.00 90.44 85 GLU A O 1
ATOM 693 N N . LEU A 1 86 ? -3.630 8.297 8.940 1.00 87.31 86 LEU A N 1
ATOM 694 C CA . LEU A 1 86 ? -4.714 7.346 9.172 1.00 87.31 86 LEU A CA 1
ATOM 695 C C . LEU A 1 86 ? -4.531 6.584 10.492 1.00 87.31 86 LEU A C 1
ATOM 697 O O . LEU A 1 86 ? -5.453 6.527 11.294 1.00 87.31 86 LEU A O 1
ATOM 701 N N . ARG A 1 87 ? -3.328 6.048 10.729 1.00 82.69 87 ARG A N 1
ATOM 702 C CA . ARG A 1 87 ? -3.016 5.268 11.933 1.00 82.69 87 ARG A CA 1
ATOM 703 C C . ARG A 1 87 ? -2.945 6.110 13.207 1.00 82.69 87 ARG A C 1
ATOM 705 O O . ARG A 1 87 ? -3.199 5.586 14.282 1.00 82.69 87 ARG A O 1
ATOM 712 N N . ASN A 1 88 ? -2.574 7.385 13.110 1.00 79.69 88 ASN A N 1
ATOM 713 C CA . ASN A 1 88 ? -2.579 8.291 14.263 1.00 79.69 88 ASN A CA 1
ATOM 714 C C . ASN A 1 88 ? -3.999 8.721 14.674 1.00 79.69 88 ASN A C 1
ATOM 716 O O . ASN A 1 88 ? -4.170 9.245 15.771 1.00 79.69 88 ASN A O 1
ATOM 720 N N . ASN A 1 89 ? -4.981 8.538 13.787 1.00 69.25 89 ASN A N 1
ATOM 721 C CA . ASN A 1 89 ? -6.382 8.890 14.008 1.00 69.25 89 ASN A CA 1
ATOM 722 C C . ASN A 1 89 ? -7.263 7.684 14.414 1.00 69.25 89 ASN A C 1
ATOM 724 O O . ASN A 1 89 ? -8.454 7.887 14.651 1.00 69.25 89 ASN A O 1
ATOM 728 N N . GLU A 1 90 ? -6.707 6.465 14.475 1.00 58.34 90 GLU A N 1
ATOM 729 C CA . GLU A 1 90 ? -7.328 5.266 15.085 1.00 58.34 90 GLU A CA 1
ATOM 730 C C . GLU A 1 90 ? -7.070 5.206 16.597 1.00 58.34 90 GLU A C 1
ATOM 732 O O . GLU A 1 90 ? -8.012 4.822 17.329 1.00 58.34 90 GLU A O 1
#

Sequence (90 aa):
MEKDEEFYSECAKILGSDQKFIPNIPKARGRSGRWGPRQPGNGRFPGFGTIRVFSDRHIHMALNKPENIIKTFDSKEKVLEFLKELRNNE

pLDDT: mean 77.01, std 16.21, range [42.69, 93.31]